Protein AF-A0A849TK99-F1 (afdb_monomer)

Mean predicted aligned error: 5.65 Å

pLDDT: mean 81.29, std 13.6, range [40.94, 93.25]

Radius of gyration: 10.97 Å; Cα contacts (8 Å, |Δi|>4): 97; chains: 1; bounding box: 26×23×28 Å

Foldseek 3Di:
DQDPPQQQPPAAAECPVVPDDLVCEPPQWDWDDAQWIWTHHNPDIDIRHRHGSVSYDSNSYHD

Structure (mmCIF, N/CA/C/O backbone):
data_AF-A0A849TK99-F1
#
_entry.id   AF-A0A849TK99-F1
#
loop_
_atom_site.group_PDB
_atom_site.id
_atom_site.type_symbol
_atom_site.label_atom_id
_atom_site.label_alt_id
_atom_site.label_comp_id
_atom_site.label_asym_id
_atom_site.label_entity_id
_atom_site.label_seq_id
_atom_site.pdbx_PDB_ins_code
_atom_site.Cartn_x
_atom_site.Cartn_y
_atom_site.Cartn_z
_atom_site.occupancy
_atom_site.B_iso_or_equiv
_atom_site.auth_seq_id
_atom_site.auth_comp_id
_atom_site.auth_asym_id
_atom_site.auth_atom_id
_atom_site.pdbx_PDB_model_num
ATOM 1 N N . ASP A 1 1 ? -8.986 4.763 -14.851 1.00 40.94 1 ASP A N 1
ATOM 2 C CA . ASP A 1 1 ? -7.711 4.933 -15.547 1.00 40.94 1 ASP A CA 1
ATOM 3 C C . ASP A 1 1 ? -6.892 5.839 -14.646 1.00 40.94 1 ASP A C 1
ATOM 5 O O . ASP A 1 1 ? -7.276 6.989 -14.499 1.00 40.94 1 ASP A O 1
ATOM 9 N N . PHE A 1 2 ? -5.970 5.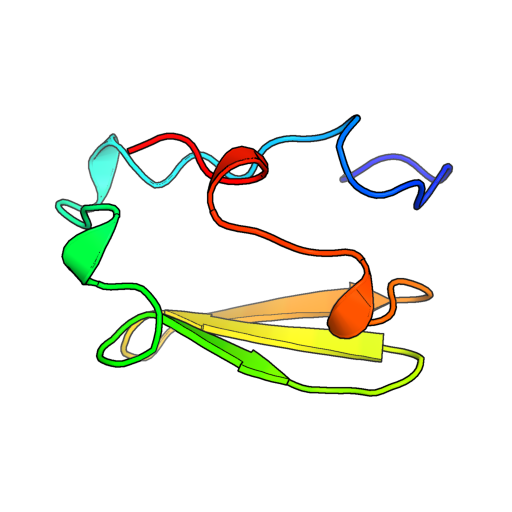266 -13.865 1.00 43.19 2 PHE A N 1
ATOM 10 C CA . PHE A 1 2 ? -4.921 6.050 -13.193 1.00 43.19 2 PHE A CA 1
ATOM 11 C C . PHE A 1 2 ? -4.026 6.505 -14.342 1.00 43.19 2 PHE A C 1
ATOM 13 O O . PHE A 1 2 ? -3.618 5.646 -15.129 1.00 43.19 2 PHE A O 1
ATOM 20 N N . ASP A 1 3 ? -3.895 7.811 -14.553 1.00 49.59 3 ASP A N 1
ATOM 21 C CA . ASP A 1 3 ? -3.440 8.311 -15.844 1.00 49.59 3 ASP A CA 1
ATOM 22 C C . ASP A 1 3 ? -1.961 7.975 -16.107 1.00 49.59 3 ASP A C 1
ATOM 24 O O . ASP A 1 3 ? -1.194 7.563 -15.237 1.00 49.59 3 ASP A O 1
ATOM 28 N N . SER A 1 4 ? -1.592 8.032 -17.382 1.00 45.38 4 SER A N 1
ATOM 29 C CA . SER A 1 4 ? -0.352 7.494 -17.938 1.00 45.38 4 SER A CA 1
ATOM 30 C C . SER A 1 4 ? 0.934 8.233 -17.532 1.00 45.38 4 SER A C 1
ATOM 32 O O . SER A 1 4 ? 1.981 7.940 -18.112 1.00 45.38 4 SER A O 1
ATOM 34 N N . ASP A 1 5 ? 0.882 9.182 -16.591 1.00 52.62 5 ASP A N 1
ATOM 35 C CA . ASP A 1 5 ? 2.053 9.876 -16.046 1.00 52.62 5 ASP A CA 1
ATOM 36 C C . ASP A 1 5 ? 2.292 9.473 -14.582 1.00 52.62 5 ASP A C 1
ATOM 38 O O . ASP A 1 5 ? 1.952 10.176 -13.631 1.00 52.62 5 ASP A O 1
ATOM 42 N N . ALA A 1 6 ? 2.893 8.290 -14.423 1.00 50.56 6 ALA A N 1
ATOM 43 C CA . ALA A 1 6 ? 3.219 7.602 -13.172 1.00 50.56 6 ALA A CA 1
ATOM 44 C C . ALA A 1 6 ? 4.278 8.326 -12.302 1.00 50.56 6 ALA A C 1
ATOM 46 O O . ALA A 1 6 ? 5.265 7.730 -11.861 1.00 50.56 6 ALA A O 1
ATOM 47 N N . VAL A 1 7 ? 4.097 9.617 -12.041 1.00 57.69 7 VAL A N 1
ATOM 48 C CA . VAL A 1 7 ? 4.879 10.387 -1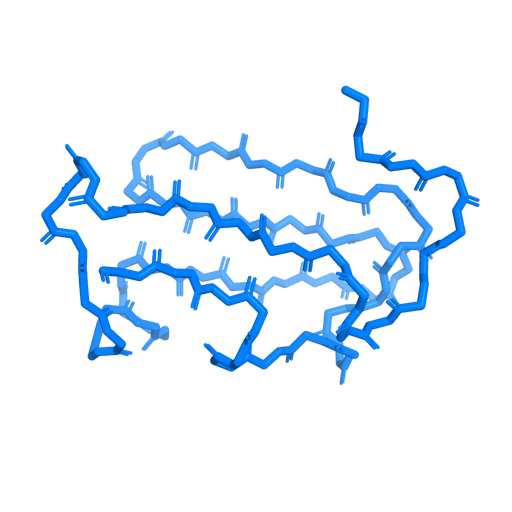1.074 1.00 57.69 7 VAL A CA 1
ATOM 49 C C . VAL A 1 7 ? 4.201 10.265 -9.710 1.00 57.69 7 VAL A C 1
ATOM 51 O O . VAL A 1 7 ? 3.043 10.645 -9.540 1.00 57.69 7 VAL A O 1
ATOM 54 N N . GLY A 1 8 ? 4.926 9.734 -8.719 1.00 52.97 8 GLY A N 1
ATOM 55 C CA . GLY A 1 8 ? 4.436 9.663 -7.337 1.00 52.97 8 GLY A CA 1
ATOM 56 C C . GLY A 1 8 ? 4.002 11.042 -6.821 1.00 52.97 8 GLY A C 1
ATOM 57 O O . GLY A 1 8 ? 4.687 12.036 -7.068 1.00 52.97 8 GLY A O 1
ATOM 58 N N . GLY A 1 9 ? 2.867 11.112 -6.121 1.00 56.59 9 GLY A N 1
ATOM 59 C CA . GLY A 1 9 ? 2.306 12.349 -5.573 1.00 56.59 9 GLY A CA 1
ATOM 60 C C . GLY A 1 9 ? 1.275 13.086 -6.438 1.00 56.59 9 GLY A C 1
ATOM 61 O O . GLY A 1 9 ? 0.699 14.053 -5.935 1.00 56.59 9 GLY A O 1
ATOM 62 N N . GLN A 1 10 ? 1.022 12.681 -7.691 1.00 65.56 10 GLN A N 1
ATOM 63 C CA . GLN A 1 10 ? -0.002 13.327 -8.535 1.00 65.56 10 GLN A CA 1
ATOM 64 C C . GLN A 1 10 ? -1.398 12.733 -8.315 1.00 65.56 10 GLN A C 1
ATOM 66 O O . GLN A 1 10 ? -2.327 13.457 -7.947 1.00 65.56 10 GLN A O 1
ATOM 71 N N . ASP A 1 11 ? -1.528 11.416 -8.470 1.00 73.56 11 ASP A N 1
ATOM 72 C CA . ASP A 1 11 ? -2.789 10.711 -8.261 1.00 73.56 11 ASP A CA 1
ATOM 73 C C . ASP A 1 11 ? -2.929 10.217 -6.820 1.00 73.56 11 ASP A C 1
ATOM 75 O O . ASP A 1 11 ? -1.955 9.844 -6.164 1.00 73.56 11 ASP A O 1
ATOM 79 N N . LYS A 1 12 ? -4.173 10.168 -6.331 1.00 83.38 12 LYS A N 1
ATOM 80 C CA . LYS A 1 12 ? -4.490 9.661 -4.993 1.00 83.38 12 LYS A CA 1
ATOM 81 C C . LYS A 1 12 ? -5.401 8.446 -5.050 1.00 83.38 12 LYS A C 1
ATOM 83 O O . LYS A 1 12 ? -6.396 8.435 -5.771 1.00 83.38 12 LYS A O 1
ATOM 88 N N . ILE A 1 13 ? -5.098 7.450 -4.224 1.00 85.31 13 ILE A N 1
ATOM 89 C CA . ILE A 1 13 ? -5.960 6.290 -3.991 1.00 85.31 13 ILE A CA 1
ATOM 90 C C . ILE A 1 13 ? -6.906 6.617 -2.833 1.00 85.31 13 ILE A C 1
ATOM 92 O O . ILE A 1 13 ? -6.464 6.788 -1.699 1.00 85.31 13 ILE A O 1
ATOM 96 N N . ASP A 1 14 ? -8.209 6.686 -3.106 1.00 88.31 14 ASP A N 1
ATOM 97 C CA . ASP A 1 14 ? -9.224 6.932 -2.077 1.00 88.31 14 ASP A CA 1
ATOM 98 C C . ASP A 1 14 ? -9.714 5.624 -1.438 1.00 88.31 14 ASP A C 1
ATOM 100 O O . ASP A 1 14 ? -10.321 4.768 -2.087 1.00 88.31 14 ASP A O 1
ATOM 104 N N . LEU A 1 15 ? -9.430 5.477 -0.145 1.00 88.50 15 LEU A N 1
ATOM 105 C CA . LEU A 1 15 ? -9.829 4.369 0.720 1.00 88.50 15 LEU A CA 1
ATOM 106 C C . LEU A 1 15 ? -10.768 4.817 1.850 1.00 88.50 15 LEU A C 1
ATOM 108 O O . LEU A 1 15 ? -11.102 3.997 2.710 1.00 88.50 15 LEU A O 1
ATOM 112 N N . SER A 1 16 ? -11.229 6.071 1.846 1.00 88.88 16 SER A N 1
ATOM 113 C CA . SER A 1 16 ? -12.034 6.649 2.931 1.00 88.88 16 SER A CA 1
ATOM 114 C C . SER A 1 16 ? -13.356 5.914 3.162 1.00 88.88 16 SER A C 1
ATOM 116 O O . SER A 1 16 ? -13.777 5.673 4.294 1.00 88.88 16 SER A O 1
ATOM 118 N N . GLY A 1 17 ? -13.972 5.418 2.088 1.00 88.31 17 GLY A N 1
ATOM 119 C CA . GLY A 1 17 ? -15.178 4.590 2.156 1.00 88.31 17 GLY A CA 1
ATOM 120 C C . GLY A 1 17 ? -14.953 3.154 2.645 1.00 88.31 17 GLY A C 1
ATOM 121 O O . GLY A 1 17 ? -15.915 2.398 2.766 1.00 88.31 17 GLY A O 1
ATOM 122 N N . ARG A 1 18 ? -13.703 2.738 2.895 1.00 87.56 18 ARG A N 1
ATOM 123 C CA . ARG A 1 18 ? -13.350 1.347 3.231 1.00 87.56 18 ARG A CA 1
ATOM 124 C C . ARG A 1 18 ? -12.965 1.135 4.696 1.00 87.56 18 ARG A C 1
ATOM 126 O O . ARG A 1 18 ? -12.728 -0.005 5.086 1.00 87.56 18 ARG A O 1
ATOM 133 N N . GLY A 1 19 ? -12.929 2.198 5.503 1.00 88.38 19 GLY A N 1
ATOM 134 C CA . GLY A 1 19 ? -12.621 2.123 6.936 1.00 88.38 19 GLY A CA 1
ATOM 135 C C . GLY A 1 19 ? -11.141 1.891 7.259 1.00 88.38 19 GLY A C 1
ATOM 136 O O . GLY A 1 19 ? -10.813 1.529 8.389 1.00 88.38 19 GLY A O 1
ATOM 137 N N . PHE A 1 20 ? -10.246 2.085 6.287 1.00 89.44 20 PHE A N 1
ATOM 138 C CA . PHE A 1 20 ? -8.806 2.099 6.532 1.00 89.44 20 PHE A CA 1
ATOM 139 C C . PHE A 1 20 ? -8.358 3.476 7.010 1.00 89.44 20 PHE A C 1
ATOM 141 O O . PHE A 1 20 ? -8.992 4.484 6.728 1.00 89.44 20 PHE A O 1
ATOM 148 N N . THR A 1 21 ? -7.239 3.515 7.723 1.00 90.00 21 THR A N 1
ATOM 149 C CA . THR A 1 21 ? -6.603 4.765 8.151 1.00 90.00 21 THR A CA 1
ATOM 150 C C . THR A 1 21 ? -5.133 4.747 7.755 1.00 90.00 21 THR A C 1
ATOM 152 O O . THR A 1 21 ? -4.604 3.703 7.371 1.00 90.00 21 THR A O 1
ATOM 155 N N . ALA A 1 22 ? -4.423 5.861 7.936 1.00 87.19 22 ALA A N 1
ATOM 156 C CA . ALA A 1 22 ? -2.974 5.889 7.738 1.00 87.19 22 ALA A CA 1
ATOM 157 C C . ALA A 1 22 ? -2.230 4.833 8.587 1.00 87.19 22 ALA A C 1
ATOM 159 O O . ALA A 1 22 ? -1.206 4.312 8.155 1.00 87.19 22 ALA A O 1
ATOM 160 N N . ALA A 1 23 ? -2.765 4.448 9.754 1.00 89.31 23 ALA A N 1
ATOM 161 C CA . ALA A 1 23 ? -2.196 3.387 10.594 1.00 89.31 23 ALA A CA 1
ATOM 162 C C . ALA A 1 23 ? -2.337 1.974 9.987 1.00 89.31 23 ALA A C 1
ATOM 164 O O . ALA A 1 23 ? -1.681 1.032 10.432 1.00 89.31 23 ALA A O 1
ATOM 165 N N . SER A 1 24 ? -3.184 1.809 8.968 1.00 90.38 24 SER A N 1
ATOM 166 C CA . SER A 1 24 ? -3.339 0.556 8.226 1.00 90.38 24 SER A CA 1
ATOM 167 C C . SER A 1 24 ? -2.180 0.298 7.252 1.00 90.38 24 SER A C 1
ATOM 169 O O . SER A 1 24 ? -2.004 -0.843 6.819 1.00 90.38 24 SER A O 1
ATOM 171 N N . LEU A 1 25 ? -1.371 1.314 6.923 1.00 88.12 25 LEU A N 1
ATOM 172 C CA . LEU A 1 25 ? -0.167 1.156 6.103 1.00 88.12 25 LEU A CA 1
ATOM 173 C C . LEU A 1 25 ? 0.875 0.289 6.818 1.00 88.12 25 LEU A C 1
ATOM 175 O O . LEU A 1 25 ? 1.169 0.478 7.995 1.00 88.12 25 LEU A O 1
ATOM 179 N N . GLY A 1 26 ? 1.424 -0.687 6.097 1.00 83.88 26 GLY A N 1
ATOM 180 C CA . GLY A 1 26 ? 2.399 -1.647 6.617 1.00 83.88 26 GLY A CA 1
ATOM 181 C C . GLY A 1 26 ? 1.802 -2.787 7.449 1.00 83.88 26 GLY A C 1
ATOM 182 O O . GLY A 1 26 ? 2.527 -3.724 7.771 1.00 83.88 26 GLY A O 1
ATOM 183 N N . SER A 1 27 ? 0.503 -2.748 7.770 1.00 87.81 27 SER A N 1
ATOM 184 C CA . SER A 1 27 ? -0.201 -3.826 8.479 1.00 87.81 27 SER A CA 1
ATOM 185 C C . SER A 1 27 ? -1.254 -4.499 7.595 1.00 87.81 27 SER A C 1
ATOM 187 O O . SER A 1 27 ? -1.121 -5.674 7.264 1.00 87.81 27 SER A O 1
ATOM 189 N N . ALA A 1 28 ? -2.278 -3.750 7.183 1.00 87.69 28 ALA A N 1
ATOM 190 C CA . ALA A 1 28 ? -3.371 -4.223 6.329 1.00 87.69 28 ALA A CA 1
ATOM 191 C C . ALA A 1 28 ? -3.247 -3.749 4.872 1.00 87.69 28 ALA A C 1
ATOM 193 O O . ALA A 1 28 ? -3.854 -4.346 3.981 1.00 87.69 28 ALA A O 1
ATOM 194 N N . ILE A 1 29 ? -2.469 -2.686 4.645 1.00 89.81 29 ILE A N 1
ATOM 195 C CA . ILE A 1 29 ? -2.111 -2.164 3.329 1.00 89.81 29 ILE A CA 1
ATOM 196 C C . ILE A 1 29 ? -0.620 -2.416 3.121 1.00 89.81 29 ILE A C 1
ATOM 198 O O . ILE A 1 29 ? 0.219 -1.792 3.775 1.00 89.81 29 ILE A O 1
ATOM 202 N N . VAL A 1 30 ? -0.290 -3.335 2.219 1.00 92.19 30 VAL A N 1
ATOM 203 C CA . VAL A 1 30 ? 1.092 -3.710 1.900 1.00 92.19 30 VAL A CA 1
ATOM 204 C C . VAL A 1 30 ? 1.415 -3.241 0.493 1.00 92.19 30 VAL A C 1
ATOM 206 O O . VAL A 1 30 ? 0.716 -3.591 -0.452 1.00 92.19 30 VAL A O 1
ATOM 209 N N . ILE A 1 31 ? 2.482 -2.458 0.357 1.00 90.31 31 ILE A N 1
ATOM 210 C CA . ILE A 1 31 ? 2.960 -1.924 -0.918 1.00 90.31 31 ILE A CA 1
ATOM 211 C C . ILE A 1 31 ? 4.280 -2.618 -1.238 1.00 90.31 31 ILE A C 1
ATOM 213 O O . ILE A 1 31 ? 5.199 -2.619 -0.419 1.00 90.31 31 ILE A O 1
ATOM 217 N N . SER A 1 32 ? 4.380 -3.226 -2.415 1.00 90.88 32 SER A N 1
ATOM 218 C CA . SER A 1 32 ? 5.581 -3.957 -2.822 1.00 90.88 32 SER A CA 1
ATOM 219 C C . SER A 1 32 ? 5.812 -3.884 -4.325 1.00 90.88 32 SER A C 1
ATOM 221 O O . SER A 1 32 ? 4.869 -3.697 -5.087 1.00 90.88 32 SER A O 1
ATOM 223 N N . GLY A 1 33 ? 7.062 -4.062 -4.750 1.00 86.94 33 GLY A N 1
ATOM 224 C CA . GLY A 1 33 ? 7.433 -4.146 -6.163 1.00 86.94 33 GLY A CA 1
ATOM 225 C C . GLY A 1 33 ? 8.347 -3.012 -6.624 1.00 86.94 33 GLY A C 1
ATOM 226 O O . GLY A 1 33 ? 8.296 -1.893 -6.133 1.00 86.94 33 GLY A O 1
ATOM 227 N N . THR A 1 34 ? 9.242 -3.315 -7.560 1.00 81.12 34 THR A N 1
ATOM 228 C CA . THR A 1 34 ? 10.333 -2.404 -7.943 1.00 81.12 34 THR A CA 1
ATOM 229 C C . THR A 1 34 ? 9.996 -1.546 -9.156 1.00 81.12 34 THR A C 1
ATOM 231 O O . THR A 1 34 ? 10.256 -0.353 -9.144 1.00 81.12 34 THR A O 1
ATOM 234 N N . THR A 1 35 ? 9.421 -2.138 -10.202 1.00 81.12 35 THR A N 1
ATOM 235 C CA . THR A 1 35 ? 9.047 -1.448 -11.459 1.00 81.12 35 THR A CA 1
ATOM 236 C C . THR A 1 35 ? 7.547 -1.542 -11.738 1.00 81.12 35 THR A C 1
ATOM 238 O O . THR A 1 35 ? 7.000 -0.847 -12.587 1.00 81.12 35 THR A O 1
ATOM 241 N N . THR A 1 36 ? 6.873 -2.453 -11.049 1.00 84.31 36 THR A N 1
ATOM 242 C CA . THR A 1 36 ? 5.423 -2.609 -11.031 1.00 84.31 36 THR A CA 1
ATOM 243 C C . THR A 1 36 ? 5.051 -2.767 -9.577 1.00 84.31 36 THR A C 1
ATOM 245 O O . THR A 1 36 ? 5.574 -3.662 -8.910 1.00 84.31 36 THR A O 1
ATOM 248 N N . THR A 1 37 ? 4.195 -1.882 -9.087 1.00 88.31 37 THR A N 1
ATOM 249 C CA . THR A 1 37 ? 3.774 -1.908 -7.695 1.00 88.31 37 THR A CA 1
ATOM 250 C C . THR A 1 37 ? 2.510 -2.733 -7.554 1.00 88.31 37 THR A C 1
ATOM 252 O O . THR A 1 37 ? 1.548 -2.550 -8.295 1.00 88.31 37 THR A O 1
ATOM 255 N N . VAL A 1 38 ? 2.495 -3.615 -6.563 1.00 89.81 38 VAL A N 1
ATOM 256 C CA . VAL A 1 38 ? 1.295 -4.291 -6.084 1.00 89.81 38 VAL A CA 1
ATOM 257 C C . VAL A 1 38 ? 0.966 -3.745 -4.703 1.00 89.81 38 VAL A C 1
ATOM 259 O O . VAL A 1 38 ? 1.794 -3.793 -3.789 1.00 89.81 38 VAL A O 1
ATOM 262 N N . ILE A 1 39 ? -0.249 -3.218 -4.576 1.00 90.81 39 ILE A N 1
ATOM 263 C CA . ILE A 1 39 ? -0.830 -2.755 -3.320 1.00 90.81 39 ILE A CA 1
ATOM 264 C C . ILE A 1 39 ? -1.874 -3.785 -2.903 1.00 90.81 39 ILE A C 1
ATOM 266 O O . ILE A 1 39 ? -2.894 -3.945 -3.574 1.00 90.81 39 ILE A O 1
ATOM 270 N N . THR A 1 40 ? -1.625 -4.477 -1.799 1.00 93.25 40 THR A N 1
ATOM 271 C CA . THR A 1 40 ? -2.572 -5.422 -1.200 1.00 93.25 40 THR A CA 1
ATOM 272 C C . THR A 1 40 ? -3.324 -4.725 -0.078 1.00 93.25 40 THR A C 1
ATOM 274 O O . THR A 1 40 ? -2.692 -4.180 0.823 1.00 93.25 40 THR A O 1
ATOM 277 N N . ILE A 1 41 ? -4.656 -4.748 -0.123 1.00 90.00 41 ILE A N 1
ATOM 278 C CA . ILE A 1 41 ? -5.558 -4.115 0.846 1.00 90.00 41 ILE A CA 1
ATOM 279 C C . ILE A 1 41 ? -6.524 -5.187 1.353 1.00 90.00 41 ILE A C 1
ATOM 281 O O . ILE A 1 41 ? -7.532 -5.499 0.716 1.00 90.00 41 ILE A O 1
ATOM 285 N N . GLY A 1 42 ? -6.208 -5.792 2.497 1.00 86.38 42 GLY A N 1
ATOM 286 C CA . GLY A 1 42 ? -6.938 -6.975 2.960 1.00 86.38 42 GLY A CA 1
ATOM 287 C C . GLY A 1 42 ? -6.842 -8.125 1.947 1.00 86.38 42 GLY A C 1
ATOM 288 O O . GLY A 1 42 ? -5.762 -8.673 1.749 1.00 86.38 42 GLY A O 1
ATOM 289 N N . ALA A 1 43 ? -7.966 -8.494 1.323 1.00 86.62 43 ALA A N 1
ATOM 290 C CA . ALA A 1 43 ? -8.029 -9.532 0.285 1.00 86.62 43 ALA A CA 1
ATOM 291 C C . ALA A 1 43 ? -7.953 -8.981 -1.153 1.00 86.62 43 ALA A C 1
ATOM 293 O O . ALA A 1 43 ? -7.831 -9.761 -2.096 1.00 86.62 43 ALA A O 1
ATOM 294 N N . ASP A 1 44 ? -8.030 -7.660 -1.321 1.00 89.62 44 ASP A N 1
ATOM 295 C CA . ASP A 1 44 ? -8.024 -7.014 -2.629 1.00 89.62 44 ASP A CA 1
ATOM 296 C C . ASP A 1 44 ? -6.598 -6.633 -3.038 1.00 89.62 44 ASP A C 1
ATOM 298 O O . ASP A 1 44 ? -5.750 -6.320 -2.198 1.00 89.62 44 ASP A O 1
ATOM 302 N 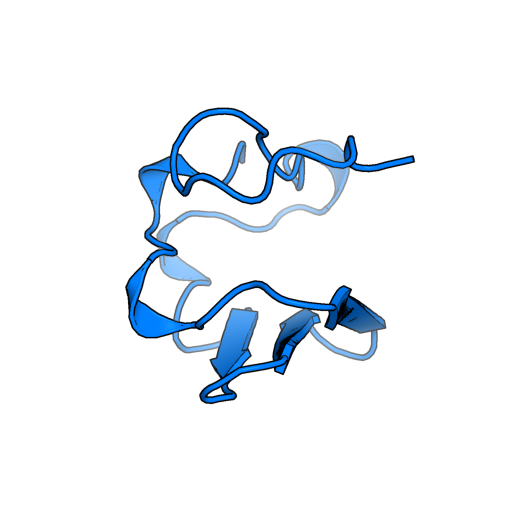N . THR A 1 45 ? -6.339 -6.604 -4.343 1.00 90.25 45 THR A N 1
ATOM 303 C CA . THR A 1 45 ? -5.048 -6.185 -4.901 1.00 90.25 45 THR A CA 1
ATOM 304 C C . THR A 1 45 ? -5.231 -5.157 -6.005 1.00 90.25 45 THR A C 1
ATOM 306 O O . THR A 1 45 ? -6.059 -5.340 -6.896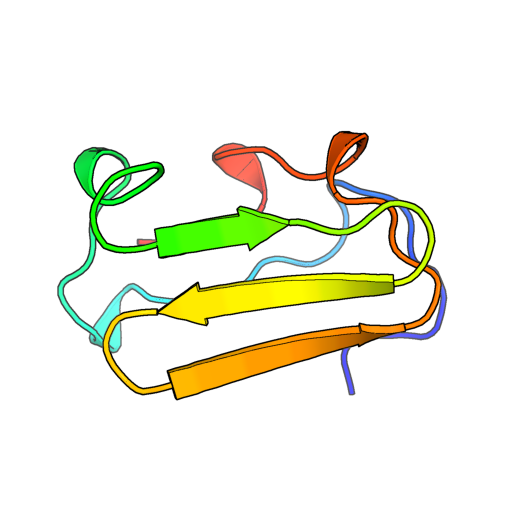 1.00 90.25 45 THR A O 1
ATOM 309 N N . ILE A 1 46 ? -4.406 -4.114 -5.978 1.00 88.88 46 ILE A N 1
ATOM 310 C CA . ILE A 1 46 ? -4.274 -3.110 -7.036 1.00 88.88 46 ILE A CA 1
ATOM 311 C C . ILE A 1 46 ? -2.876 -3.249 -7.640 1.00 88.88 46 ILE A C 1
ATOM 313 O O . ILE A 1 46 ? -1.888 -3.325 -6.909 1.00 88.88 46 ILE A O 1
ATOM 317 N N . THR A 1 47 ? -2.783 -3.269 -8.968 1.00 90.06 47 THR A N 1
ATOM 318 C CA . THR A 1 47 ? -1.504 -3.305 -9.688 1.00 90.06 47 THR A CA 1
ATOM 319 C C . THR A 1 47 ? -1.291 -1.994 -10.429 1.00 90.06 47 THR A C 1
ATOM 321 O O . THR A 1 47 ? -2.110 -1.608 -11.259 1.00 90.06 47 THR A O 1
ATOM 324 N N . LEU A 1 48 ? -0.174 -1.333 -10.138 1.00 84.75 48 LEU A N 1
ATOM 325 C CA . LEU A 1 48 ? 0.270 -0.111 -10.793 1.00 84.75 48 LEU A CA 1
ATOM 326 C C . LEU A 1 48 ? 1.470 -0.441 -11.684 1.00 84.75 48 LEU A C 1
ATOM 328 O O . LEU A 1 48 ? 2.583 -0.678 -11.205 1.00 84.75 48 LEU A O 1
ATOM 332 N N . ASN A 1 49 ? 1.233 -0.488 -12.990 1.00 84.81 49 ASN A N 1
ATOM 333 C CA . ASN A 1 49 ? 2.271 -0.782 -13.973 1.00 84.81 49 ASN A CA 1
ATOM 334 C C . ASN A 1 49 ? 3.169 0.443 -14.174 1.00 84.81 49 ASN A C 1
ATOM 336 O O . ASN A 1 49 ? 2.672 1.552 -14.325 1.00 84.81 49 ASN A O 1
ATOM 340 N N . GLY A 1 50 ? 4.488 0.245 -14.186 1.00 82.25 50 GLY A N 1
ATOM 341 C CA . GLY A 1 50 ? 5.453 1.334 -14.381 1.00 82.25 50 GLY A CA 1
ATOM 342 C C . GLY A 1 50 ? 5.681 2.229 -13.157 1.00 82.25 50 GLY A C 1
ATOM 343 O O . GLY A 1 50 ? 6.525 3.116 -13.220 1.00 82.25 50 GLY A O 1
ATOM 344 N N . VAL A 1 51 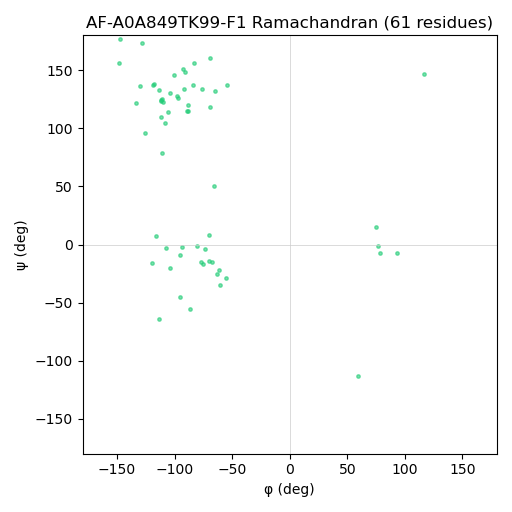? 4.987 1.981 -12.041 1.00 83.12 51 VAL A N 1
ATOM 345 C CA . VAL A 1 51 ? 5.187 2.688 -10.767 1.00 83.12 51 VAL A CA 1
ATOM 346 C C . VAL A 1 51 ? 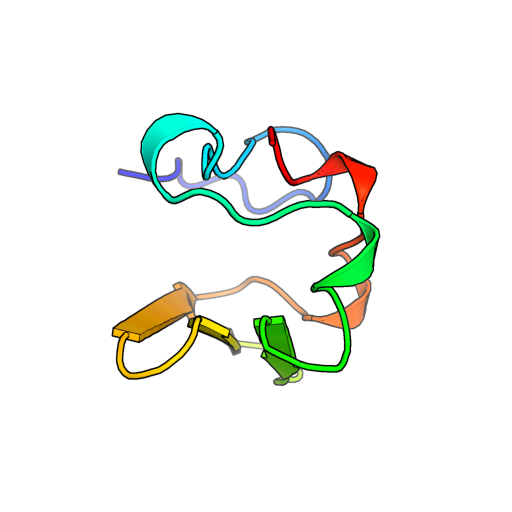6.090 1.853 -9.863 1.00 83.12 51 VAL A C 1
ATOM 348 O O . VAL A 1 51 ? 5.807 0.679 -9.602 1.00 83.12 51 VAL A O 1
ATOM 351 N N . ALA A 1 52 ? 7.156 2.460 -9.345 1.00 84.38 52 ALA A N 1
ATOM 352 C CA . ALA A 1 52 ? 8.026 1.849 -8.343 1.00 84.38 52 ALA A CA 1
ATOM 353 C C . ALA A 1 52 ? 7.455 2.042 -6.932 1.00 84.38 52 ALA A C 1
ATOM 355 O O . ALA A 1 52 ? 7.063 3.150 -6.576 1.00 84.38 52 ALA A O 1
ATOM 356 N N . SER A 1 53 ? 7.477 1.018 -6.071 1.00 86.88 53 SER A N 1
ATOM 357 C CA . SER A 1 53 ? 6.875 1.153 -4.734 1.00 86.88 53 SER A CA 1
ATOM 358 C C . SER A 1 53 ? 7.568 2.212 -3.878 1.00 86.88 53 SER A C 1
ATOM 360 O O . SER A 1 53 ? 6.960 2.774 -2.975 1.00 86.88 53 SER A O 1
ATOM 362 N N . SER A 1 54 ? 8.844 2.494 -4.156 1.00 86.81 54 SER A N 1
ATOM 363 C CA . SER A 1 54 ? 9.639 3.513 -3.466 1.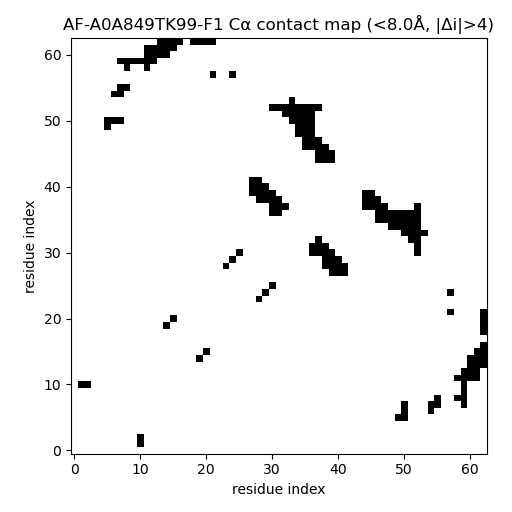00 86.81 54 SER A CA 1
ATOM 364 C C . SER A 1 54 ? 9.176 4.946 -3.730 1.00 86.81 54 SER A C 1
ATOM 366 O O . SER A 1 54 ? 9.613 5.846 -3.021 1.00 86.81 54 SER A O 1
ATO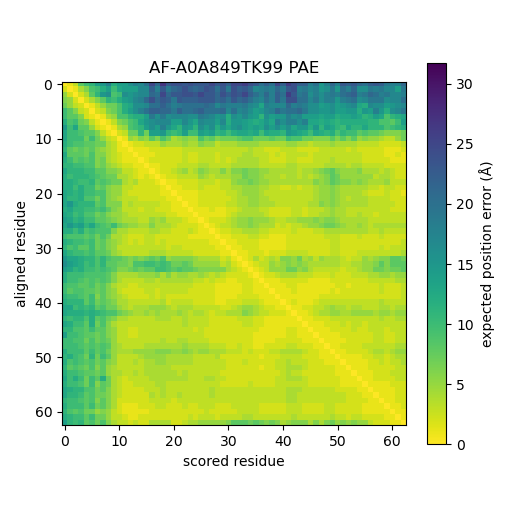M 368 N N . THR A 1 55 ? 8.345 5.177 -4.751 1.00 84.00 55 THR A N 1
ATOM 369 C CA . THR A 1 55 ? 7.783 6.503 -5.046 1.00 84.00 55 THR A CA 1
ATOM 370 C C . THR A 1 55 ? 6.418 6.718 -4.401 1.00 84.00 55 THR A C 1
ATOM 372 O O . THR A 1 55 ? 5.854 7.794 -4.559 1.00 84.00 55 THR A O 1
ATOM 375 N N . LEU A 1 56 ? 5.882 5.712 -3.703 1.00 83.19 56 LEU A N 1
ATOM 376 C CA . LEU A 1 56 ? 4.619 5.803 -2.982 1.00 83.19 56 LEU A CA 1
ATOM 377 C C . LEU A 1 56 ? 4.856 6.014 -1.491 1.00 83.19 56 LEU A C 1
ATOM 379 O O . LEU A 1 56 ? 5.786 5.480 -0.886 1.00 83.19 56 LEU A O 1
ATOM 383 N N . SER A 1 57 ? 3.955 6.769 -0.888 1.00 82.62 57 SER A N 1
ATOM 384 C CA . SER A 1 57 ? 3.979 7.161 0.509 1.00 82.62 57 SER A CA 1
ATOM 385 C C . SER A 1 57 ? 2.556 7.294 1.052 1.00 82.62 57 SER A C 1
ATOM 387 O O . SER A 1 57 ? 1.574 7.166 0.327 1.00 82.62 57 SER A O 1
ATOM 389 N N . ALA A 1 58 ? 2.421 7.590 2.346 1.00 82.31 58 ALA A N 1
ATOM 390 C CA . ALA A 1 58 ? 1.110 7.787 2.958 1.00 82.31 58 ALA A CA 1
ATOM 391 C C . ALA A 1 58 ? 0.315 8.965 2.358 1.00 82.31 58 ALA A C 1
ATOM 393 O O . ALA A 1 58 ? -0.905 8.980 2.480 1.00 82.31 58 ALA A O 1
ATOM 394 N N . THR A 1 59 ? 0.971 9.943 1.719 1.00 85.19 59 THR A N 1
ATOM 395 C CA . THR A 1 59 ? 0.289 11.114 1.136 1.00 85.19 59 THR A CA 1
ATOM 396 C C . THR A 1 59 ? -0.418 10.815 -0.183 1.00 85.19 59 THR A C 1
ATOM 398 O O . THR A 1 59 ? -1.259 11.605 -0.612 1.00 85.19 59 THR A O 1
ATOM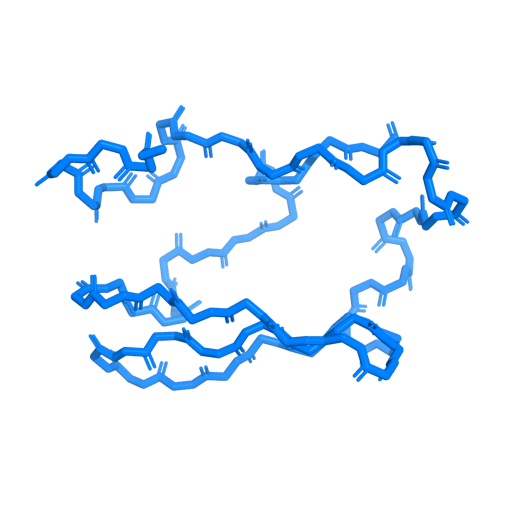 401 N N . ASP A 1 60 ? -0.102 9.674 -0.797 1.00 85.00 60 ASP A N 1
ATOM 402 C CA . ASP A 1 60 ? -0.735 9.167 -2.019 1.00 85.00 60 ASP A CA 1
ATOM 403 C C . ASP A 1 60 ? -2.082 8.474 -1.735 1.00 85.00 60 ASP A C 1
ATOM 405 O O . ASP A 1 60 ? -2.767 8.022 -2.651 1.00 85.00 60 ASP A O 1
ATOM 409 N N . PHE A 1 61 ? -2.489 8.399 -0.464 1.00 86.62 61 PHE A N 1
ATOM 410 C CA . PHE A 1 61 ? -3.740 7.787 -0.032 1.00 86.62 61 PHE A CA 1
ATOM 411 C C . PHE A 1 61 ? -4.649 8.815 0.641 1.00 86.62 61 PHE A C 1
ATOM 413 O O . PHE A 1 61 ? -4.209 9.639 1.446 1.00 86.62 61 PHE A O 1
ATOM 420 N N . VAL A 1 62 ? -5.940 8.739 0.326 1.00 89.69 62 VAL A N 1
ATOM 421 C CA . VAL A 1 62 ? -7.006 9.429 1.056 1.00 89.69 62 VAL A CA 1
ATOM 422 C C . VAL A 1 62 ? -7.714 8.393 1.917 1.00 89.69 62 VAL A C 1
ATOM 424 O O . VAL A 1 62 ? -8.071 7.319 1.437 1.00 89.69 62 VAL A O 1
ATOM 427 N N . PHE A 1 63 ? -7.880 8.715 3.193 1.00 87.94 63 PHE A N 1
ATOM 428 C CA . PHE A 1 63 ? -8.556 7.900 4.198 1.00 87.94 63 PHE A CA 1
ATOM 429 C C . PHE A 1 63 ? -9.677 8.716 4.835 1.00 87.94 63 PHE A C 1
ATOM 431 O O . PHE A 1 63 ? -9.546 9.961 4.858 1.00 87.94 63 PHE A O 1
#

Secondary structure (DSSP, 8-state):
---S---TTSS-EE-GGGT--GGGBTTTEEEE-SSEEEEEETTEEEEEET--GGG--GGGEE-

Sequence (63 aa):
DFDSDAVGGQDKIDLSGRGFTAASLGSAIVISGTTTTVITIGADTITLNGVASSTLSATDFVF

Nearest PDB structures (foldseek):
  2z8z-assembly1_A  TM=6.919E-01  e=1.498E-01  Pseudomonas sp. MIS38
  8y88-assembly1_A  TM=3.099E-01  e=8.248E+00  Human coronavirus HKU1
  8y8f-assembly1_A  TM=3.025E-01  e=7.217E+00  Human coronavirus HKU1 (isolate N5)
  7wp9-assembly1_B  TM=3.043E-01  e=9.428E+00  Severe acute respiratory syndrome coronavirus 2

Solvent-accessible surface area (backbone atoms only — not comparable to full-atom values): 3846 Å² total; per-residue (Å²): 128,84,66,96,72,71,53,65,74,73,67,67,50,78,38,48,94,70,78,50,49,82,83,31,55,80,74,47,32,44,75,41,46,72,55,43,20,39,39,35,49,76,92,44,77,47,77,40,79,72,27,36,36,88,55,60,58,77,84,30,46,42,85